Protein AF-A0A7S1DPB8-F1 (afdb_monomer_lite)

pLDDT: mean 80.51, std 20.93, range [33.44, 97.81]

Structure (mmCIF, N/CA/C/O backbone):
data_AF-A0A7S1DPB8-F1
#
_entry.id   AF-A0A7S1DPB8-F1
#
loop_
_atom_site.group_PDB
_atom_site.id
_atom_site.type_symbol
_atom_site.label_atom_id
_atom_site.label_alt_id
_atom_site.label_comp_id
_atom_site.label_asym_id
_atom_site.label_entity_id
_atom_site.label_seq_id
_atom_site.pdbx_PDB_ins_code
_atom_site.Cartn_x
_atom_site.Cartn_y
_atom_site.Cartn_z
_atom_site.occupancy
_atom_site.B_iso_or_equiv
_atom_site.auth_seq_id
_atom_site.auth_comp_id
_atom_site.auth_asym_id
_atom_site.auth_atom_id
_atom_site.pdbx_PDB_model_num
ATOM 1 N N . ARG A 1 1 ? -0.554 49.947 72.410 1.00 42.22 1 ARG A N 1
ATOM 2 C CA . ARG A 1 1 ? -0.261 49.827 70.958 1.00 42.22 1 ARG A CA 1
ATOM 3 C C . ARG A 1 1 ? 1.001 48.987 70.799 1.00 42.22 1 ARG A C 1
ATOM 5 O O . ARG A 1 1 ? 2.084 49.505 71.005 1.00 42.22 1 ARG A O 1
ATOM 12 N N . GLY A 1 2 ? 0.870 47.696 70.506 1.00 42.41 2 GLY A N 1
ATOM 13 C CA . GLY A 1 2 ? 2.012 46.811 70.285 1.00 42.41 2 GLY A CA 1
ATOM 14 C C . GLY A 1 2 ? 1.571 45.642 69.418 1.00 42.41 2 GLY A C 1
ATOM 15 O O . GLY A 1 2 ? 0.748 44.844 69.849 1.00 42.41 2 GLY A O 1
ATOM 16 N N . ARG A 1 3 ? 2.058 45.583 68.178 1.00 41.25 3 ARG A N 1
ATOM 17 C CA . ARG A 1 3 ? 1.826 44.462 67.261 1.00 41.25 3 ARG A CA 1
ATOM 18 C C . ARG A 1 3 ? 3.173 44.067 66.667 1.00 41.25 3 ARG A C 1
ATOM 20 O O . ARG A 1 3 ? 3.676 44.723 65.761 1.00 41.25 3 ARG A O 1
ATOM 27 N N . GLN A 1 4 ? 3.762 43.023 67.241 1.00 40.09 4 GLN A N 1
ATOM 28 C CA . GLN A 1 4 ? 4.945 42.339 66.725 1.00 40.09 4 GLN A CA 1
ATOM 29 C C . GLN A 1 4 ? 4.578 41.613 65.420 1.00 40.09 4 GLN A C 1
ATOM 31 O O . GLN A 1 4 ? 3.560 40.921 65.357 1.00 40.09 4 GLN A O 1
ATOM 36 N N . 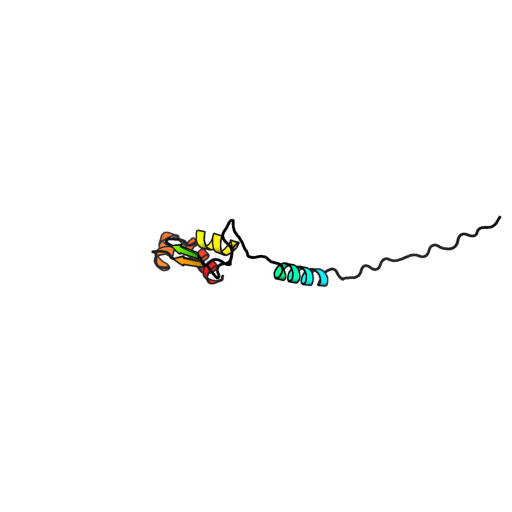LYS A 1 5 ? 5.397 41.773 64.374 1.00 40.88 5 LYS A N 1
ATOM 37 C CA . LYS A 1 5 ? 5.352 40.952 63.155 1.00 40.88 5 LYS A CA 1
ATOM 38 C C . LYS A 1 5 ? 6.269 39.740 63.350 1.00 40.88 5 LYS A C 1
ATOM 40 O O . LYS A 1 5 ? 7.443 39.918 63.655 1.00 40.88 5 LYS A O 1
ATOM 45 N N . LYS A 1 6 ? 5.741 38.524 63.169 1.00 41.69 6 LYS A N 1
ATOM 46 C CA . LYS A 1 6 ? 6.520 37.277 63.135 1.00 41.69 6 LYS A CA 1
ATOM 47 C C . LYS A 1 6 ? 6.816 36.864 61.689 1.00 41.69 6 LYS A C 1
ATOM 49 O O . LYS A 1 6 ? 5.895 36.756 60.890 1.00 41.69 6 LYS A O 1
ATOM 54 N N . GLY A 1 7 ? 8.111 36.663 61.430 1.00 35.28 7 GLY A N 1
ATOM 55 C CA . GLY A 1 7 ? 8.740 35.567 60.678 1.00 35.28 7 GLY A CA 1
ATOM 56 C C . GLY A 1 7 ? 8.155 35.130 59.336 1.00 35.28 7 GLY A C 1
ATOM 57 O O . GLY A 1 7 ? 7.147 34.434 59.296 1.00 35.28 7 GLY A O 1
ATOM 58 N N . GLY A 1 8 ? 8.883 35.428 58.256 1.00 33.44 8 GLY A N 1
ATOM 59 C CA . GLY A 1 8 ? 8.762 34.729 56.978 1.00 33.44 8 GLY A CA 1
ATOM 60 C C . GLY A 1 8 ? 9.439 33.357 57.043 1.00 33.44 8 GLY A C 1
ATOM 61 O O . GLY A 1 8 ? 10.634 33.267 57.316 1.00 33.44 8 GLY A O 1
ATOM 62 N N . GLY A 1 9 ? 8.661 32.304 56.800 1.00 33.97 9 GLY A N 1
ATOM 63 C CA . GLY A 1 9 ? 9.145 30.955 56.524 1.00 33.97 9 GLY A CA 1
ATOM 64 C C . GLY A 1 9 ? 9.167 30.718 55.016 1.00 33.97 9 GLY A C 1
ATOM 65 O O . GLY A 1 9 ? 8.173 30.955 54.334 1.00 33.97 9 GLY A O 1
ATOM 66 N N . GLN A 1 10 ? 10.319 30.288 54.513 1.00 41.22 10 GLN A N 1
ATOM 67 C CA . GLN A 1 10 ? 10.542 29.870 53.133 1.00 41.22 10 GLN A CA 1
ATOM 68 C C . GLN A 1 10 ? 9.724 28.600 52.847 1.00 41.22 10 GLN A C 1
ATOM 70 O O . GLN A 1 10 ? 9.795 27.644 53.615 1.00 41.22 10 GLN A O 1
ATOM 75 N N . GLN A 1 11 ? 8.980 28.571 51.741 1.00 36.66 11 GLN A N 1
ATOM 76 C CA . GLN A 1 11 ? 8.506 27.322 51.143 1.00 36.66 11 GLN A CA 1
ATOM 77 C C . GLN A 1 11 ? 9.267 27.111 49.837 1.00 36.66 11 GLN A C 1
ATOM 79 O O . GLN A 1 11 ? 8.985 27.734 48.815 1.00 36.66 11 GLN A O 1
ATOM 84 N N . THR A 1 12 ? 10.277 26.251 49.905 1.00 38.84 12 THR A N 1
ATOM 85 C CA . THR A 1 12 ? 10.930 25.632 48.758 1.00 38.84 12 THR A CA 1
ATOM 86 C C . THR A 1 12 ? 9.918 24.728 48.057 1.00 38.84 12 THR A C 1
ATOM 88 O O . THR A 1 12 ? 9.482 23.718 48.604 1.00 38.84 12 THR A O 1
ATOM 91 N N . GLN A 1 13 ? 9.509 25.104 46.844 1.00 38.22 13 GLN A N 1
ATOM 92 C CA . GLN A 1 13 ? 8.684 24.249 45.996 1.00 38.22 13 GLN A CA 1
ATOM 93 C C . GLN A 1 13 ? 9.565 23.140 45.417 1.00 38.22 13 GLN A C 1
ATOM 95 O O . GLN A 1 13 ? 10.397 23.375 44.543 1.00 38.22 13 GLN A O 1
ATOM 100 N N . HIS A 1 14 ? 9.395 21.929 45.939 1.00 40.50 14 HIS A N 1
ATOM 101 C CA . HIS A 1 14 ? 9.948 20.713 45.362 1.00 40.50 14 HIS A CA 1
ATOM 102 C C . HIS A 1 14 ? 9.003 20.261 44.237 1.00 40.50 14 HIS A C 1
ATOM 104 O O . HIS A 1 14 ? 7.880 19.839 44.501 1.00 40.50 14 HIS A O 1
ATOM 110 N N . LEU A 1 15 ? 9.427 20.392 42.979 1.00 44.22 15 LEU A N 1
ATOM 111 C CA . LEU A 1 15 ? 8.694 19.879 41.815 1.00 44.22 15 LEU A CA 1
ATOM 112 C C . LEU A 1 15 ? 8.928 18.358 41.717 1.00 44.22 15 LEU A C 1
ATOM 114 O O . LEU A 1 15 ? 10.094 17.949 41.733 1.00 44.22 15 LEU A O 1
ATOM 118 N N . PRO A 1 16 ? 7.891 17.502 41.639 1.00 46.50 16 PRO A N 1
ATOM 119 C CA . PRO A 1 16 ? 8.092 16.068 41.496 1.00 46.50 16 PRO A CA 1
ATOM 120 C C . PRO A 1 16 ? 8.216 15.670 40.016 1.00 46.50 16 PRO A C 1
ATOM 122 O O . PRO A 1 16 ? 7.624 16.270 39.118 1.00 46.50 16 PRO A O 1
ATOM 125 N N . ALA A 1 17 ? 9.003 14.625 39.767 1.00 53.00 17 ALA A N 1
ATOM 126 C CA . ALA A 1 17 ? 9.307 14.053 38.458 1.00 53.00 17 ALA A CA 1
ATOM 127 C C . ALA A 1 17 ? 8.158 13.173 37.900 1.00 53.00 17 ALA A C 1
ATOM 129 O O . ALA A 1 17 ? 8.381 12.041 37.483 1.00 53.00 17 ALA A O 1
ATOM 130 N N . GLU A 1 18 ? 6.919 13.679 37.887 1.00 54.59 18 GLU A N 1
ATOM 131 C CA . GLU A 1 18 ? 5.708 12.940 37.457 1.00 54.59 18 GLU A CA 1
ATOM 132 C C . GLU A 1 18 ? 5.334 13.138 35.975 1.00 54.59 18 GLU A C 1
ATOM 134 O O . GLU A 1 18 ? 4.276 12.715 35.511 1.00 54.59 18 GLU A O 1
ATOM 139 N N . GLY A 1 19 ? 6.193 13.793 35.191 1.00 54.50 19 GLY A N 1
ATOM 140 C CA . GLY A 1 19 ? 5.878 14.151 33.803 1.00 54.50 19 GLY A CA 1
ATOM 141 C C . GLY A 1 19 ? 5.835 12.974 32.819 1.00 54.50 19 GLY A C 1
ATOM 142 O O . GLY A 1 19 ? 5.244 13.100 31.751 1.00 54.50 19 GLY A O 1
ATOM 143 N N . GLN A 1 20 ? 6.449 11.830 33.145 1.00 57.81 20 GLN A N 1
ATOM 144 C CA . GLN A 1 20 ? 6.619 10.718 32.195 1.00 57.81 20 GLN A CA 1
ATOM 145 C C . GLN A 1 20 ? 5.521 9.647 32.295 1.00 57.81 20 GLN A C 1
ATOM 147 O O . GLN A 1 20 ? 5.049 9.155 31.269 1.00 57.81 20 GLN A O 1
ATOM 152 N N . SER A 1 21 ? 5.070 9.304 33.505 1.00 60.38 21 SER A N 1
ATOM 153 C CA . SER A 1 21 ? 4.030 8.286 33.735 1.00 60.38 21 SER A CA 1
ATOM 154 C C . SER A 1 21 ? 2.667 8.717 33.186 1.00 60.38 21 SER A C 1
ATOM 156 O O . SER A 1 21 ? 1.964 7.923 32.557 1.00 60.38 21 SER A O 1
ATOM 158 N N . ASN A 1 22 ? 2.332 9.999 33.339 1.00 70.81 22 ASN A N 1
ATOM 159 C CA . ASN A 1 22 ? 1.069 10.560 32.864 1.00 70.81 22 ASN A CA 1
ATOM 160 C C . ASN A 1 22 ? 0.979 10.577 31.330 1.00 70.81 22 ASN A C 1
ATOM 162 O O . ASN A 1 22 ? -0.101 10.375 30.781 1.00 70.81 22 ASN A O 1
ATOM 166 N N . MET A 1 23 ? 2.107 10.734 30.628 1.00 74.56 23 MET A N 1
ATOM 167 C CA . MET A 1 23 ? 2.150 10.705 29.161 1.00 74.56 23 MET A CA 1
ATOM 168 C C . MET A 1 23 ? 1.868 9.313 28.592 1.00 74.56 23 MET A C 1
ATOM 170 O O . MET A 1 23 ? 1.163 9.198 27.590 1.00 74.56 23 MET A O 1
ATOM 174 N N . HIS A 1 24 ? 2.381 8.253 29.224 1.00 72.81 24 HIS A N 1
ATOM 175 C CA . HIS A 1 24 ? 2.137 6.885 28.760 1.00 72.81 24 HIS A CA 1
ATOM 176 C C . HIS A 1 24 ? 0.669 6.489 28.955 1.00 72.81 24 HIS A C 1
ATOM 178 O O . HIS A 1 24 ? 0.036 5.982 28.031 1.00 72.81 24 HIS A O 1
ATOM 184 N N . LEU A 1 25 ? 0.097 6.800 30.123 1.00 77.19 25 LEU A N 1
ATOM 185 C CA . LEU A 1 25 ? -1.319 6.558 30.401 1.00 77.19 25 LEU A CA 1
ATOM 186 C C . LEU A 1 25 ? -2.233 7.379 29.478 1.00 77.19 25 LEU A C 1
ATOM 188 O O . LEU A 1 25 ? -3.207 6.844 28.950 1.00 77.19 25 LEU A O 1
ATOM 192 N N . ALA A 1 26 ? -1.894 8.647 29.223 1.00 79.31 26 ALA A N 1
ATOM 193 C CA . ALA A 1 26 ? -2.615 9.485 28.268 1.00 79.31 26 ALA A CA 1
ATOM 194 C C . ALA A 1 26 ? -2.552 8.913 26.842 1.00 79.31 26 ALA A C 1
ATOM 196 O O . ALA A 1 26 ? -3.583 8.825 26.181 1.00 79.31 26 ALA A O 1
ATOM 197 N N . ALA A 1 27 ? -1.385 8.447 26.383 1.00 79.62 27 ALA A N 1
ATOM 198 C CA . ALA A 1 27 ? -1.245 7.808 25.074 1.00 79.62 27 ALA A CA 1
ATOM 199 C C . ALA A 1 27 ? -2.070 6.513 24.969 1.00 79.62 27 ALA A C 1
ATOM 201 O O . ALA A 1 27 ? -2.742 6.295 23.961 1.00 79.62 27 ALA A O 1
ATOM 202 N N . MET A 1 28 ? -2.081 5.680 26.016 1.00 78.81 28 MET A N 1
ATOM 203 C CA . MET A 1 28 ? -2.907 4.469 26.054 1.00 78.81 28 MET A CA 1
ATOM 204 C C . MET A 1 28 ? -4.408 4.787 26.026 1.00 78.81 28 MET A C 1
ATOM 206 O O . MET A 1 28 ? -5.149 4.127 25.301 1.00 78.81 28 MET A O 1
ATOM 210 N N . LEU A 1 29 ? -4.860 5.815 26.753 1.00 78.06 29 LEU A N 1
ATOM 211 C CA . LEU A 1 29 ? -6.252 6.280 26.708 1.00 78.06 29 LEU A CA 1
ATOM 212 C C . LEU A 1 29 ? -6.620 6.839 25.328 1.00 78.06 29 LEU A C 1
ATOM 214 O O . LEU A 1 29 ? -7.695 6.535 24.818 1.00 78.06 29 LEU A O 1
ATOM 218 N N . GLN A 1 30 ? -5.713 7.581 24.688 1.00 71.25 30 GLN A N 1
ATOM 219 C CA . GLN A 1 30 ? -5.915 8.111 23.339 1.00 71.25 30 GLN A CA 1
ATOM 220 C C . GLN A 1 30 ? -6.056 6.987 22.300 1.00 71.25 30 GLN A C 1
ATOM 222 O O . GLN A 1 30 ? -6.905 7.067 21.414 1.00 71.25 30 GLN A O 1
ATOM 227 N N . LEU A 1 31 ? -5.254 5.924 22.426 1.00 71.50 31 LEU A N 1
ATOM 228 C CA . LEU A 1 31 ? -5.348 4.729 21.583 1.00 71.50 31 LEU A CA 1
ATOM 229 C C . LEU A 1 31 ? -6.632 3.938 21.859 1.00 71.50 31 LEU A C 1
ATOM 231 O O . LEU A 1 31 ? -7.277 3.477 20.919 1.00 71.50 31 LEU A O 1
ATOM 235 N N . ALA A 1 32 ? -7.034 3.817 23.127 1.00 70.50 32 ALA A N 1
ATOM 236 C CA . ALA A 1 32 ? -8.272 3.147 23.521 1.00 70.50 32 ALA A CA 1
ATOM 237 C C . ALA A 1 32 ? -9.535 3.907 23.070 1.00 70.50 32 ALA A C 1
ATOM 239 O O . ALA A 1 32 ? -10.579 3.294 22.855 1.00 70.50 32 ALA A O 1
ATOM 240 N N . GLN A 1 33 ? -9.441 5.230 22.904 1.00 61.94 33 GLN A N 1
ATOM 241 C CA . GLN A 1 33 ? -10.524 6.103 22.441 1.00 61.94 33 GLN A CA 1
ATOM 242 C C . GLN A 1 33 ? -10.465 6.420 20.940 1.00 61.94 33 GLN A C 1
ATOM 244 O O . GLN A 1 33 ? -11.280 7.206 20.450 1.00 61.94 33 GLN A O 1
ATOM 249 N N . ALA A 1 34 ? -9.530 5.832 20.190 1.00 65.31 34 ALA A N 1
ATOM 250 C CA . ALA A 1 34 ? -9.439 6.067 18.758 1.00 65.31 34 ALA A CA 1
ATOM 251 C C . ALA A 1 34 ? -10.686 5.497 18.058 1.00 65.31 34 ALA A C 1
ATOM 253 O O . ALA A 1 34 ? -10.844 4.286 17.897 1.00 65.31 34 ALA A O 1
ATOM 254 N N . GLY A 1 35 ? -11.590 6.390 17.642 1.00 69.44 35 GLY A N 1
ATOM 255 C CA . GLY A 1 35 ? -12.697 6.052 16.752 1.00 69.44 35 GLY A CA 1
ATOM 256 C C . GLY A 1 35 ? -12.200 5.412 15.444 1.00 69.44 35 GLY A C 1
ATOM 257 O O . GLY A 1 35 ? -11.002 5.438 15.147 1.00 69.44 35 GLY A O 1
ATOM 258 N N . PRO A 1 36 ? -13.095 4.818 14.636 1.00 75.62 36 PRO A N 1
ATOM 259 C CA . PRO A 1 36 ? -12.700 4.167 13.391 1.00 75.62 36 PRO A CA 1
ATOM 260 C C . PRO A 1 36 ? -11.915 5.133 12.497 1.00 75.62 36 PRO A C 1
ATOM 262 O O . PRO A 1 36 ? -12.363 6.253 12.247 1.00 75.62 36 PRO A O 1
ATOM 265 N N . ARG A 1 37 ? -10.751 4.694 11.999 1.00 84.25 37 ARG A N 1
ATOM 266 C CA . ARG A 1 37 ? -9.981 5.472 11.019 1.00 84.25 37 ARG A CA 1
ATOM 267 C C . ARG A 1 37 ? -10.859 5.694 9.796 1.00 84.25 37 ARG A C 1
ATOM 269 O O . ARG A 1 37 ? -11.365 4.716 9.244 1.00 84.25 37 ARG A O 1
ATOM 276 N N . GLN A 1 38 ? -11.052 6.949 9.395 1.00 87.19 38 GLN A N 1
ATOM 277 C CA . GLN A 1 38 ? -11.952 7.306 8.303 1.00 87.19 38 GLN A CA 1
ATOM 278 C C . GLN A 1 38 ? -11.358 8.357 7.365 1.00 87.19 38 GLN A C 1
ATOM 280 O O . GLN A 1 38 ? -10.707 9.304 7.799 1.00 87.19 38 GLN A O 1
ATOM 285 N N . VAL A 1 39 ? -11.662 8.213 6.079 1.00 87.19 39 VAL A N 1
ATOM 286 C CA . VAL A 1 39 ? -11.469 9.219 5.036 1.00 87.19 39 VAL A CA 1
ATOM 287 C C . VAL A 1 39 ? -12.813 9.447 4.366 1.00 87.19 39 VAL A C 1
ATOM 289 O O . VAL A 1 39 ? -13.358 8.555 3.713 1.00 87.19 39 VAL A O 1
ATOM 292 N N . SER A 1 40 ? -13.351 10.659 4.511 1.00 87.50 40 SER A N 1
ATOM 293 C CA . SER A 1 40 ? -14.684 11.012 4.015 1.00 87.50 40 SER A CA 1
ATOM 294 C C . SER A 1 40 ? -15.752 10.020 4.515 1.00 87.50 40 SER A C 1
ATOM 296 O O . SER A 1 40 ? -16.083 10.027 5.698 1.00 87.50 40 SER A O 1
ATOM 298 N N . ARG A 1 41 ? -16.291 9.158 3.644 1.00 87.88 41 ARG A N 1
ATOM 299 C CA . ARG A 1 41 ? -17.302 8.136 3.976 1.00 87.88 41 ARG A CA 1
ATOM 300 C C . ARG A 1 41 ? -16.728 6.733 4.188 1.00 87.88 41 ARG A C 1
ATOM 302 O O . ARG A 1 41 ? -17.457 5.840 4.623 1.00 87.8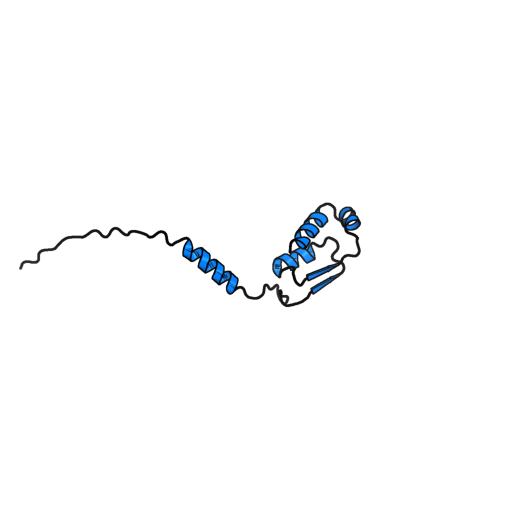8 41 ARG A O 1
ATOM 309 N N . TYR A 1 42 ? -15.452 6.525 3.880 1.00 85.69 42 TYR A N 1
ATOM 310 C CA . TYR A 1 42 ? -14.790 5.235 4.023 1.00 85.69 42 TYR A CA 1
ATOM 311 C C . TYR A 1 42 ? -14.126 5.156 5.384 1.00 85.69 42 TYR A C 1
ATOM 313 O O . TYR A 1 42 ? -13.451 6.088 5.805 1.00 85.69 42 TYR A O 1
ATOM 321 N N . SER A 1 43 ? -14.312 4.042 6.071 1.00 89.56 43 SER A N 1
ATOM 322 C CA . SER A 1 43 ? -13.657 3.753 7.335 1.00 89.56 43 SER A CA 1
ATOM 323 C C . SER A 1 43 ? -13.032 2.370 7.297 1.00 89.56 43 SER A C 1
ATOM 325 O O . SER A 1 43 ? -13.316 1.560 6.414 1.00 89.56 43 SER A O 1
ATOM 327 N N . ASN A 1 44 ? -12.242 2.055 8.313 1.00 89.50 44 ASN A N 1
ATOM 328 C CA . ASN A 1 44 ? -11.694 0.717 8.497 1.00 89.50 44 ASN A CA 1
ATOM 329 C C . ASN A 1 44 ? -12.752 -0.372 8.769 1.00 89.50 44 ASN A C 1
ATOM 331 O O . ASN A 1 44 ? -12.380 -1.525 8.965 1.00 89.50 44 ASN A O 1
ATOM 335 N N . LYS A 1 45 ? -14.050 -0.041 8.801 1.00 91.88 45 LYS A N 1
ATOM 336 C CA . LYS A 1 45 ? -15.153 -1.004 8.952 1.00 91.88 45 LYS A CA 1
ATOM 337 C C . LYS A 1 45 ? -15.623 -1.604 7.624 1.00 91.88 45 LYS A C 1
ATOM 339 O O . LYS A 1 45 ? -16.236 -2.668 7.634 1.00 91.88 45 LYS A O 1
ATOM 344 N N . GLN A 1 46 ? -15.383 -0.933 6.497 1.00 92.62 46 GLN A N 1
ATOM 345 C CA . GLN A 1 46 ? -15.767 -1.437 5.179 1.00 92.62 46 GLN A CA 1
ATOM 346 C C . GLN A 1 46 ? -14.688 -2.360 4.604 1.00 92.62 46 GLN A C 1
ATOM 348 O O . GLN A 1 46 ? -13.500 -2.132 4.816 1.00 92.62 46 GLN A O 1
ATOM 353 N N . ARG A 1 47 ? -15.108 -3.371 3.833 1.00 95.06 47 ARG A N 1
ATOM 354 C CA . ARG A 1 47 ? -14.217 -4.170 2.980 1.00 95.06 47 ARG A CA 1
ATOM 355 C C . ARG A 1 47 ? -14.172 -3.552 1.590 1.00 95.06 47 ARG A C 1
ATOM 357 O O . ARG A 1 47 ? -15.224 -3.334 0.993 1.00 95.06 47 ARG A O 1
ATOM 364 N N . VAL A 1 48 ? -12.973 -3.267 1.097 1.00 93.69 48 VAL A N 1
ATOM 365 C CA . VAL A 1 48 ? -12.755 -2.546 -0.162 1.00 93.69 48 VAL A CA 1
ATOM 366 C C . VAL A 1 48 ? -11.934 -3.415 -1.108 1.00 93.69 48 VAL A C 1
ATOM 368 O O . VAL A 1 48 ? -10.897 -3.943 -0.717 1.00 93.69 48 VAL A O 1
ATOM 371 N N . LEU A 1 49 ? -12.395 -3.547 -2.353 1.00 96.31 49 LEU A N 1
ATOM 372 C CA . LEU A 1 49 ? -11.637 -4.144 -3.450 1.00 96.31 49 LEU A CA 1
ATOM 373 C C . LEU A 1 49 ? -11.266 -3.047 -4.450 1.00 96.31 49 LEU A C 1
ATOM 375 O O . LEU A 1 49 ? -12.146 -2.441 -5.057 1.00 96.31 49 LEU A O 1
ATOM 379 N N . MET A 1 50 ? -9.972 -2.823 -4.642 1.00 95.56 50 MET A N 1
ATOM 380 C CA . MET A 1 50 ? -9.437 -1.999 -5.717 1.00 95.56 50 MET A CA 1
ATOM 381 C C . MET A 1 50 ? -9.017 -2.866 -6.902 1.00 95.56 50 MET A C 1
ATOM 383 O O . MET A 1 50 ? -8.305 -3.863 -6.753 1.00 95.56 50 MET A O 1
ATOM 387 N N . VAL A 1 51 ? -9.455 -2.470 -8.095 1.00 97.56 51 VAL A N 1
ATOM 388 C CA . VAL A 1 51 ? -9.191 -3.176 -9.352 1.00 97.56 51 VAL A CA 1
ATOM 389 C C . VAL A 1 51 ? -8.475 -2.243 -10.314 1.00 97.56 51 VAL A C 1
ATOM 391 O O . VAL A 1 51 ? -8.928 -1.124 -10.536 1.00 97.56 51 VAL A O 1
ATOM 394 N N . GLY A 1 52 ? -7.378 -2.718 -10.903 1.00 96.25 52 GLY A N 1
ATOM 395 C CA . GLY A 1 52 ? -6.616 -1.967 -11.901 1.00 96.25 52 GLY A CA 1
ATOM 396 C C . GLY A 1 52 ? -5.677 -0.918 -11.306 1.00 96.25 52 GLY A C 1
ATOM 397 O O . GLY A 1 52 ? -5.444 0.107 -11.935 1.00 96.25 52 GLY A O 1
ATOM 398 N N . ASP A 1 53 ? -5.128 -1.168 -10.117 1.00 95.31 53 ASP A N 1
ATOM 399 C CA . ASP A 1 53 ? -4.344 -0.181 -9.357 1.00 95.31 53 ASP A CA 1
ATOM 400 C C . ASP A 1 53 ? -2.932 0.096 -9.919 1.00 95.31 53 ASP A C 1
ATOM 402 O O . ASP A 1 53 ? -2.220 0.977 -9.450 1.00 95.31 53 ASP A O 1
ATOM 406 N N . GLY A 1 54 ? -2.494 -0.645 -10.940 1.00 96.44 54 GLY A N 1
ATOM 407 C CA . GLY A 1 54 ? -1.226 -0.378 -11.623 1.00 96.44 54 GLY A CA 1
ATOM 408 C C . GLY A 1 54 ? -0.010 -0.552 -10.707 1.00 96.44 54 GLY A C 1
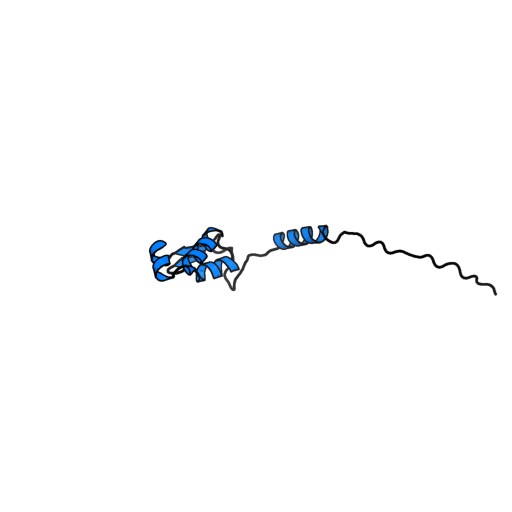ATOM 409 O O . GLY A 1 54 ? 0.429 -1.684 -10.495 1.00 96.44 54 GLY A O 1
ATOM 410 N N . ASP A 1 55 ? 0.525 0.566 -10.204 1.00 96.88 55 ASP A N 1
ATOM 411 C CA . ASP A 1 55 ? 1.705 0.654 -9.330 1.00 96.88 55 ASP A CA 1
ATOM 412 C C . ASP A 1 55 ? 1.385 0.624 -7.823 1.00 96.88 55 ASP A C 1
ATOM 414 O O . ASP A 1 55 ? 2.295 0.709 -6.994 1.00 96.88 55 ASP A O 1
ATOM 418 N N . PHE A 1 56 ? 0.105 0.471 -7.481 1.00 97.81 56 PHE A N 1
ATOM 419 C CA . PHE A 1 56 ? -0.422 0.364 -6.122 1.00 97.81 56 PHE A CA 1
ATOM 420 C C . PHE A 1 56 ? -0.346 1.637 -5.264 1.00 97.81 56 PHE A C 1
ATOM 422 O O . PHE A 1 56 ? -0.626 1.601 -4.060 1.00 97.81 56 PHE A O 1
ATOM 429 N N . SER A 1 57 ? 0.041 2.777 -5.846 1.00 96.94 57 SER A N 1
ATOM 430 C CA . SER A 1 57 ? 0.226 4.029 -5.098 1.00 96.94 57 SER A CA 1
ATOM 431 C C . SER A 1 57 ? -1.085 4.550 -4.502 1.00 96.94 57 SER A C 1
ATOM 433 O O . SER A 1 57 ? -1.109 5.033 -3.364 1.00 96.94 57 SER A O 1
ATOM 435 N N . PHE A 1 58 ? -2.196 4.386 -5.225 1.00 95.62 58 PHE A N 1
ATOM 436 C CA . PHE A 1 58 ? -3.514 4.770 -4.737 1.00 95.62 58 PHE A CA 1
ATOM 437 C C . PHE A 1 58 ? -3.971 3.857 -3.588 1.00 95.62 58 PHE A C 1
ATOM 439 O O . PHE A 1 58 ? -4.414 4.377 -2.560 1.00 95.62 58 PHE A O 1
ATOM 446 N N . SER A 1 59 ? -3.760 2.534 -3.672 1.00 96.12 59 SER A N 1
ATOM 447 C CA . SER A 1 59 ? -4.036 1.643 -2.529 1.00 96.12 59 SER A CA 1
ATOM 448 C C . SER A 1 59 ? -3.220 2.009 -1.310 1.00 96.12 59 SER A C 1
ATOM 450 O O . SER A 1 59 ? -3.768 2.051 -0.212 1.00 96.12 59 SER A O 1
ATOM 452 N N . LEU A 1 60 ? -1.928 2.302 -1.479 1.00 96.81 60 LEU A N 1
ATOM 453 C CA . LEU A 1 60 ? -1.076 2.685 -0.357 1.00 96.81 60 LEU A CA 1
ATOM 454 C C . LEU A 1 60 ? -1.572 3.973 0.315 1.00 96.81 60 LEU A C 1
ATOM 456 O O . LEU A 1 60 ? -1.570 4.058 1.544 1.00 96.81 60 LEU A O 1
ATOM 460 N N . SER A 1 61 ? -2.054 4.950 -0.459 1.00 95.12 61 SER A N 1
ATOM 461 C CA . SER A 1 61 ? -2.657 6.177 0.079 1.00 95.12 61 SER A CA 1
ATOM 462 C C . SER A 1 61 ? -3.912 5.892 0.918 1.00 95.12 61 SER A C 1
ATOM 464 O O . SER A 1 61 ? -4.048 6.393 2.042 1.00 95.12 61 SER A O 1
ATOM 466 N N . VAL A 1 62 ? -4.802 5.029 0.418 1.00 93.44 62 VAL A N 1
ATOM 467 C CA . VAL A 1 62 ? -6.013 4.611 1.140 1.00 93.44 62 VAL A CA 1
ATOM 468 C C . VAL A 1 62 ? -5.644 3.827 2.401 1.00 93.44 62 VAL A C 1
ATOM 470 O O . VAL A 1 62 ? -6.098 4.171 3.495 1.00 93.44 62 VAL A O 1
ATOM 473 N N . ALA A 1 63 ? -4.772 2.827 2.277 1.00 94.56 63 ALA A N 1
ATOM 474 C CA . ALA A 1 63 ? -4.331 1.980 3.378 1.00 94.56 63 ALA A CA 1
ATOM 475 C C . ALA A 1 63 ? -3.601 2.774 4.472 1.00 94.56 63 ALA A C 1
ATOM 477 O O . ALA A 1 63 ? -3.803 2.510 5.654 1.00 94.56 63 ALA A O 1
ATOM 478 N N . SER A 1 64 ? -2.841 3.811 4.111 1.00 94.00 64 SER A N 1
ATOM 479 C CA . SER A 1 64 ? -2.200 4.710 5.084 1.00 94.00 64 SER A CA 1
ATOM 480 C C . SER A 1 64 ? -3.211 5.538 5.881 1.00 94.00 64 SER A C 1
ATOM 482 O O . SER A 1 64 ? -2.939 5.928 7.014 1.00 94.00 64 SER A O 1
ATOM 484 N N . SER A 1 65 ? -4.386 5.802 5.306 1.00 91.88 65 SER A N 1
ATOM 485 C CA . SER A 1 65 ? -5.380 6.692 5.904 1.00 91.88 65 SER A CA 1
ATOM 486 C C . SER A 1 65 ? -6.436 5.943 6.721 1.00 91.88 65 SER A C 1
ATOM 488 O O . SER A 1 65 ? -6.766 6.347 7.836 1.00 91.88 65 SER A O 1
ATOM 490 N N . VAL A 1 66 ? -6.969 4.836 6.191 1.00 90.81 66 VAL A N 1
ATOM 491 C CA . VAL A 1 66 ? -7.995 4.024 6.875 1.00 90.81 66 VAL A CA 1
ATOM 492 C C . VAL A 1 66 ? -7.445 2.709 7.441 1.00 90.81 66 VAL A C 1
ATOM 494 O O . VAL A 1 66 ? -8.043 2.119 8.336 1.00 90.81 66 VAL A O 1
ATOM 497 N N . GLY A 1 67 ? -6.247 2.283 7.049 1.00 91.06 67 GLY A N 1
ATOM 498 C CA . GLY A 1 67 ? -5.672 0.973 7.376 1.00 91.06 67 GLY A CA 1
ATOM 499 C C . GLY A 1 67 ? -5.819 -0.026 6.224 1.00 91.06 67 GLY A C 1
ATOM 500 O O . GLY A 1 67 ? -6.788 0.033 5.470 1.00 91.06 67 GLY A O 1
ATOM 501 N N . GLY A 1 68 ? -4.862 -0.952 6.104 1.00 91.75 68 GLY A N 1
ATOM 502 C CA . GLY A 1 68 ? -4.808 -1.943 5.019 1.00 91.75 68 GLY A CA 1
ATOM 503 C C . GLY A 1 68 ? -5.574 -3.246 5.271 1.00 91.75 68 GLY A C 1
ATOM 504 O O . GLY A 1 68 ? -5.899 -3.949 4.324 1.00 91.75 68 GLY A O 1
ATOM 505 N N . SER A 1 69 ? -5.942 -3.556 6.519 1.00 92.81 69 SER A N 1
ATOM 506 C CA . SER A 1 69 ? -6.463 -4.884 6.898 1.00 92.81 69 SER A CA 1
ATOM 507 C C . SER A 1 69 ? -7.765 -5.314 6.207 1.00 92.81 69 SER A C 1
ATOM 509 O O . SER A 1 69 ? -8.061 -6.503 6.143 1.00 92.81 69 SER A O 1
ATOM 511 N N . ASN A 1 70 ? -8.555 -4.361 5.705 1.00 93.50 70 ASN A N 1
ATOM 512 C CA . ASN A 1 70 ? -9.803 -4.613 4.977 1.00 93.50 70 ASN A CA 1
ATOM 513 C C . ASN A 1 70 ? -9.731 -4.180 3.498 1.00 93.50 70 ASN A C 1
ATOM 515 O O . ASN A 1 70 ? -10.772 -4.039 2.850 1.00 93.50 70 ASN A O 1
ATOM 519 N N . LEU A 1 71 ? -8.524 -3.959 2.970 1.00 95.31 71 LEU A N 1
ATOM 520 C CA . LEU A 1 71 ? -8.275 -3.565 1.587 1.00 95.31 71 LEU A CA 1
ATOM 521 C C . LEU A 1 71 ? -7.679 -4.741 0.806 1.00 95.31 71 LEU A C 1
ATOM 523 O O . LEU A 1 71 ? -6.664 -5.310 1.193 1.00 95.31 71 LEU A O 1
ATOM 527 N N . VAL A 1 72 ? -8.293 -5.079 -0.324 1.00 96.44 72 VAL A N 1
ATOM 528 C CA . VAL A 1 72 ? -7.714 -5.973 -1.331 1.00 96.44 72 VAL A CA 1
ATOM 529 C C . VAL A 1 72 ? -7.485 -5.155 -2.588 1.00 96.44 72 VAL A C 1
ATOM 531 O O . VAL A 1 72 ? -8.393 -4.480 -3.060 1.00 96.44 72 VAL A O 1
ATOM 534 N N . CYS A 1 73 ? -6.287 -5.216 -3.149 1.00 96.75 73 CYS A N 1
ATOM 535 C CA . CYS A 1 73 ? -5.918 -4.447 -4.328 1.00 96.75 73 CYS A CA 1
ATOM 536 C C . CYS A 1 73 ? -5.333 -5.358 -5.403 1.00 96.75 73 CYS A C 1
ATOM 538 O O . CYS A 1 73 ? -4.538 -6.253 -5.120 1.00 96.75 73 CYS A O 1
ATOM 540 N N . THR A 1 74 ? -5.767 -5.152 -6.644 1.00 97.31 74 THR A N 1
ATOM 541 C CA . THR A 1 74 ? -5.431 -6.011 -7.781 1.00 97.31 74 THR A CA 1
ATOM 542 C C . THR A 1 74 ? -4.986 -5.176 -8.975 1.00 97.31 74 THR A C 1
ATOM 544 O O . THR A 1 74 ? -5.486 -4.076 -9.219 1.00 97.31 74 THR A O 1
ATOM 547 N N . SER A 1 75 ? -4.044 -5.722 -9.738 1.00 96.88 75 SER A N 1
ATOM 548 C CA . SER A 1 75 ? -3.538 -5.149 -10.982 1.00 96.88 75 SER A CA 1
ATOM 549 C C . SER A 1 75 ? -3.429 -6.253 -12.032 1.00 96.88 75 SER A C 1
ATOM 551 O O . SER A 1 75 ? -3.329 -7.432 -11.689 1.00 96.88 75 SER A O 1
ATOM 553 N N . LEU A 1 76 ? -3.481 -5.872 -13.309 1.00 97.69 76 LEU A N 1
ATOM 554 C CA . LEU A 1 76 ? -3.328 -6.799 -14.434 1.00 97.69 76 LEU A CA 1
ATOM 555 C C . LEU A 1 76 ? -1.897 -7.348 -14.522 1.00 97.69 76 LEU A C 1
ATOM 557 O O . LEU A 1 76 ? -1.688 -8.506 -14.881 1.00 97.69 76 LEU A O 1
ATOM 561 N N . ASP A 1 77 ? -0.919 -6.497 -14.215 1.00 96.44 77 ASP A N 1
ATOM 562 C CA . ASP A 1 77 ? 0.497 -6.807 -14.348 1.00 96.44 77 ASP A CA 1
ATOM 563 C C . ASP A 1 77 ? 0.944 -7.778 -13.241 1.00 96.44 77 ASP A C 1
ATOM 565 O O . ASP A 1 77 ? 0.658 -7.586 -12.055 1.00 96.44 77 ASP A O 1
ATOM 569 N N . LYS A 1 78 ? 1.723 -8.807 -13.603 1.00 95.75 78 LYS A N 1
ATOM 570 C CA . LYS A 1 78 ? 2.483 -9.583 -12.608 1.00 95.75 78 LYS A CA 1
ATOM 571 C C . LYS A 1 78 ? 3.502 -8.669 -11.928 1.00 95.75 78 LYS A C 1
ATOM 573 O O . LYS A 1 78 ? 3.975 -7.710 -12.533 1.00 95.75 78 LYS A O 1
ATOM 578 N N . ARG A 1 79 ? 3.949 -9.023 -10.718 1.00 94.81 79 ARG A N 1
ATOM 579 C CA . ARG A 1 79 ? 4.934 -8.227 -9.958 1.00 94.81 79 ARG A CA 1
ATOM 580 C C . ARG A 1 79 ? 6.162 -7.825 -10.785 1.00 94.81 79 ARG A C 1
ATOM 582 O O . ARG A 1 79 ? 6.549 -6.664 -10.774 1.00 94.81 79 ARG A O 1
ATOM 589 N N . THR A 1 80 ? 6.746 -8.758 -11.535 1.00 95.81 80 THR A N 1
ATOM 590 C CA . THR A 1 80 ? 7.915 -8.484 -12.388 1.00 95.81 80 THR A CA 1
ATOM 591 C C . THR A 1 80 ? 7.591 -7.552 -13.557 1.00 95.81 80 THR A C 1
ATOM 593 O O . THR A 1 80 ? 8.389 -6.679 -13.880 1.00 95.81 80 THR A O 1
ATOM 596 N N . GLN A 1 81 ? 6.411 -7.684 -14.168 1.00 97.00 81 GLN A N 1
ATOM 597 C CA . GLN A 1 81 ? 5.956 -6.795 -15.245 1.00 97.00 81 GLN A CA 1
ATOM 598 C C . GLN A 1 81 ? 5.713 -5.379 -14.719 1.00 97.00 81 GLN A C 1
ATOM 600 O O . GLN A 1 81 ? 6.150 -4.410 -15.336 1.00 97.00 81 GLN A O 1
ATOM 605 N N . ALA A 1 82 ? 5.094 -5.266 -13.543 1.00 95.94 82 ALA A N 1
ATOM 606 C CA . ALA A 1 82 ? 4.888 -3.991 -12.876 1.00 95.94 82 ALA A CA 1
ATOM 607 C C . ALA A 1 82 ? 6.232 -3.303 -12.579 1.00 95.94 82 ALA A C 1
ATOM 609 O O . ALA A 1 82 ? 6.385 -2.121 -12.866 1.00 95.94 82 ALA A O 1
ATOM 610 N N . GLN A 1 83 ? 7.237 -4.036 -12.087 1.00 96.25 83 GLN A N 1
ATOM 611 C CA . GLN A 1 83 ? 8.581 -3.493 -11.840 1.00 96.25 83 GLN A CA 1
ATOM 612 C C . GLN A 1 83 ? 9.262 -2.964 -13.105 1.00 96.25 83 GLN A C 1
ATOM 614 O O . GLN A 1 83 ? 9.908 -1.921 -13.059 1.00 96.25 83 GLN A O 1
ATOM 619 N N . VAL A 1 84 ? 9.107 -3.647 -14.241 1.00 97.44 84 VAL A N 1
ATOM 620 C CA . VAL A 1 84 ? 9.637 -3.163 -15.526 1.00 97.44 84 VAL A CA 1
ATOM 621 C C . VAL A 1 84 ? 8.907 -1.894 -15.979 1.00 97.44 84 VAL A C 1
ATOM 623 O O . VAL A 1 84 ? 9.539 -0.965 -16.470 1.00 97.44 84 VAL A O 1
ATOM 626 N N . LYS A 1 85 ? 7.584 -1.837 -15.793 1.00 96.94 85 LYS A N 1
ATOM 627 C CA . LYS A 1 85 ? 6.726 -0.744 -16.272 1.00 96.94 85 LYS A CA 1
ATOM 628 C C . LYS A 1 85 ? 6.800 0.524 -15.417 1.00 96.94 85 LYS A C 1
ATOM 630 O O . LYS A 1 85 ? 6.773 1.622 -15.962 1.00 96.94 85 LYS A O 1
ATOM 635 N N . TYR A 1 86 ? 6.891 0.373 -14.097 1.00 96.31 86 TYR A N 1
ATOM 636 C CA . TYR A 1 86 ? 6.830 1.467 -13.119 1.00 96.31 86 TYR A CA 1
ATOM 637 C C . TYR A 1 86 ? 8.158 1.685 -12.365 1.00 96.31 86 TYR A C 1
ATOM 639 O O . TYR A 1 86 ? 8.269 2.585 -11.533 1.00 96.31 86 TYR A O 1
ATOM 647 N N . GLY A 1 87 ? 9.185 0.877 -12.640 1.00 95.50 87 GLY A N 1
ATOM 648 C CA . GLY A 1 87 ? 10.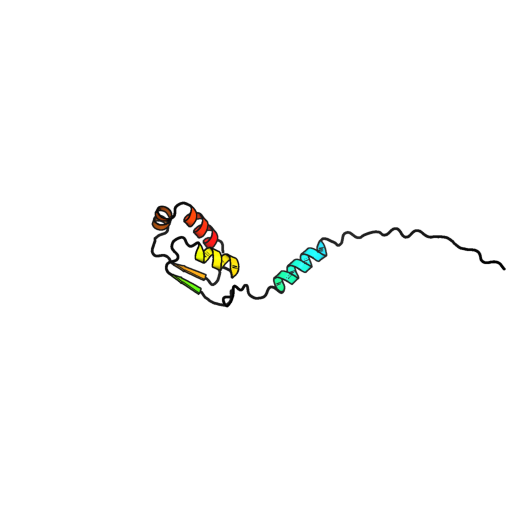511 1.002 -12.035 1.00 95.50 87 GLY A CA 1
ATOM 649 C C . GLY A 1 87 ? 10.550 0.628 -10.549 1.00 95.50 87 GLY A C 1
ATOM 650 O O . GLY A 1 87 ? 9.792 -0.208 -10.065 1.00 95.50 87 GLY A O 1
ATOM 651 N N . GLN A 1 88 ? 11.460 1.251 -9.794 1.00 92.62 88 GLN A N 1
ATOM 652 C CA . GLN A 1 88 ? 11.639 0.945 -8.366 1.00 92.62 88 GLN A CA 1
ATOM 653 C C . GLN A 1 88 ? 10.489 1.443 -7.477 1.00 92.62 88 GLN A C 1
ATOM 655 O O . GLN A 1 88 ? 10.313 0.925 -6.375 1.00 92.62 88 GLN A O 1
ATOM 660 N N . GLY A 1 89 ? 9.684 2.400 -7.957 1.00 94.50 89 GLY A N 1
ATOM 661 C CA . GLY A 1 89 ? 8.558 2.959 -7.205 1.00 94.50 89 GLY A CA 1
ATOM 662 C C . GLY A 1 89 ? 7.551 1.887 -6.789 1.00 94.50 89 GLY A C 1
ATOM 663 O O . GLY A 1 89 ? 7.256 1.749 -5.605 1.00 94.50 89 GLY A O 1
ATOM 664 N N . VAL A 1 90 ? 7.115 1.044 -7.731 1.00 97.50 90 VAL A N 1
ATOM 665 C CA . VAL A 1 90 ? 6.159 -0.035 -7.431 1.00 97.50 90 VAL A CA 1
ATOM 666 C C . VAL A 1 90 ? 6.724 -1.074 -6.460 1.00 97.50 90 VAL A C 1
ATOM 668 O O . VAL A 1 90 ? 5.982 -1.616 -5.648 1.00 97.50 90 VAL A O 1
ATOM 671 N N . THR A 1 91 ? 8.036 -1.336 -6.475 1.00 96.69 91 THR A N 1
ATOM 672 C CA . THR A 1 91 ? 8.655 -2.247 -5.499 1.00 96.69 91 THR A CA 1
ATOM 673 C C . THR A 1 91 ? 8.504 -1.706 -4.082 1.00 96.69 91 THR A C 1
ATOM 675 O O . THR A 1 91 ? 8.122 -2.460 -3.188 1.00 96.69 91 THR A O 1
ATOM 678 N N . ALA A 1 92 ? 8.768 -0.413 -3.881 1.00 96.88 92 ALA A N 1
ATOM 679 C CA . ALA A 1 92 ? 8.616 0.229 -2.579 1.00 96.88 92 ALA A CA 1
ATOM 680 C C . ALA A 1 92 ? 7.150 0.2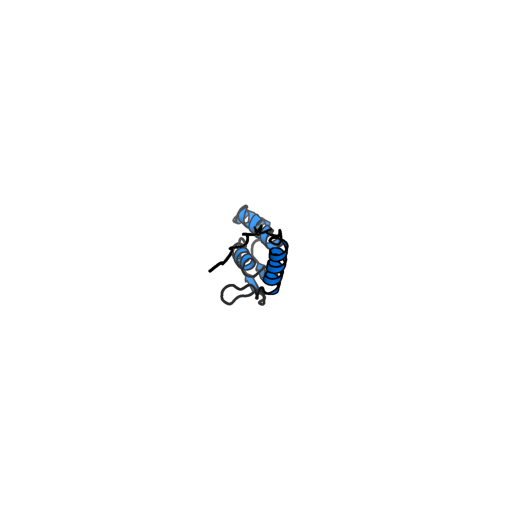35 -2.123 1.00 96.88 92 ALA A C 1
ATOM 682 O O . ALA A 1 92 ? 6.861 -0.110 -0.977 1.00 96.88 92 ALA A O 1
ATOM 683 N N . THR A 1 93 ? 6.222 0.551 -3.030 1.00 97.75 93 THR A N 1
ATOM 684 C CA . THR A 1 93 ? 4.786 0.560 -2.735 1.00 97.75 93 THR A CA 1
ATOM 685 C C . THR A 1 93 ? 4.274 -0.822 -2.330 1.00 97.75 93 THR A C 1
ATOM 687 O O . THR A 1 93 ? 3.596 -0.957 -1.312 1.00 97.75 93 THR A O 1
ATOM 690 N N . LEU A 1 94 ? 4.651 -1.866 -3.075 1.00 96.81 94 LEU A N 1
ATOM 691 C CA . LEU A 1 94 ? 4.275 -3.245 -2.765 1.00 96.81 94 LEU A CA 1
ATOM 692 C C . LEU A 1 94 ? 4.846 -3.704 -1.420 1.00 96.81 94 LEU A C 1
ATOM 694 O O . LEU A 1 94 ? 4.120 -4.290 -0.625 1.00 96.81 94 LEU A O 1
ATOM 698 N N . GLN A 1 95 ? 6.114 -3.394 -1.130 1.00 96.94 95 GLN A N 1
ATOM 699 C CA . GLN A 1 95 ? 6.722 -3.715 0.166 1.00 96.94 95 GLN A CA 1
ATOM 700 C C . GLN A 1 95 ? 6.040 -2.994 1.334 1.00 96.94 95 GLN A C 1
ATOM 702 O O . GLN A 1 95 ? 5.964 -3.549 2.427 1.00 96.94 95 GLN A O 1
ATOM 707 N N . ALA A 1 96 ? 5.581 -1.757 1.133 1.00 96.88 96 ALA A N 1
ATOM 708 C CA . ALA A 1 96 ? 4.852 -1.020 2.157 1.00 96.88 96 ALA A CA 1
ATOM 709 C C . ALA A 1 96 ? 3.481 -1.656 2.427 1.00 96.88 96 ALA A C 1
ATOM 711 O O . ALA A 1 96 ? 3.137 -1.865 3.586 1.00 96.88 96 ALA A O 1
ATOM 712 N N . LEU A 1 97 ? 2.744 -2.019 1.374 1.00 95.75 97 LEU A N 1
ATOM 713 C CA . LEU A 1 97 ? 1.443 -2.685 1.488 1.00 95.75 97 LEU A CA 1
ATOM 714 C C . LEU A 1 97 ? 1.539 -4.082 2.116 1.00 95.75 97 LEU A C 1
ATOM 716 O O . LEU A 1 97 ? 0.686 -4.441 2.914 1.00 95.75 97 LEU A O 1
ATOM 720 N N . GLU A 1 98 ? 2.594 -4.846 1.823 1.00 94.62 98 GLU A N 1
ATOM 721 C CA . GLU A 1 98 ? 2.840 -6.172 2.421 1.00 94.62 98 GLU A CA 1
ATOM 722 C C . GLU A 1 98 ? 3.098 -6.132 3.938 1.00 94.62 98 GLU A C 1
ATOM 724 O O . GLU A 1 98 ? 3.054 -7.171 4.595 1.00 94.62 98 GLU A O 1
ATOM 729 N N . ARG A 1 99 ? 3.397 -4.953 4.497 1.00 94.19 99 ARG A N 1
ATOM 730 C CA . ARG A 1 99 ? 3.671 -4.750 5.930 1.00 94.19 99 ARG A CA 1
ATOM 731 C C . ARG A 1 99 ? 2.470 -4.205 6.711 1.00 94.19 99 ARG A C 1
ATOM 733 O O . ARG A 1 99 ? 2.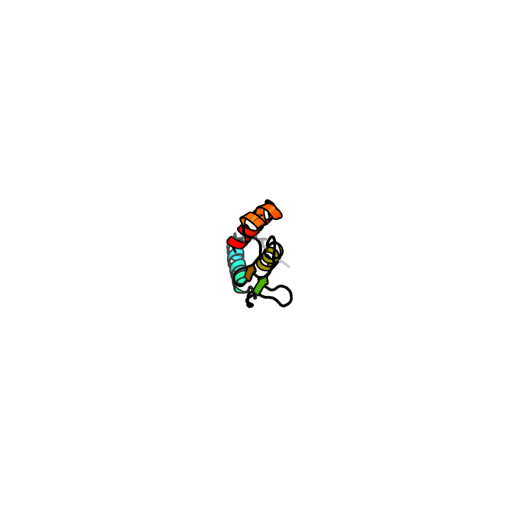610 -3.991 7.916 1.00 94.19 99 ARG A O 1
ATOM 740 N N . MET A 1 100 ? 1.352 -3.919 6.041 1.00 88.31 100 MET A N 1
ATOM 741 C CA . MET A 1 100 ? 0.128 -3.365 6.640 1.00 88.31 100 MET A CA 1
ATOM 742 C C . MET A 1 100 ? -0.852 -4.454 7.065 1.00 88.31 100 MET A C 1
ATOM 744 O O . MET A 1 100 ? -1.592 -4.189 8.042 1.00 88.31 100 MET A O 1
#

Foldseek 3Di:
DDDDDDDDDDDDDDDDPPVPVVVVVVVVVCVVPDDFQDDPPDTLVDQEEAEACLLCPVVLVVCVRRNLPRYHYDHPDDPVRSCVVVPCSSVVNVVSSVVD

Secondary structure (DSSP, 8-state):
---PPP-PPP------S-TTHHHHHHHHHHHHT-PPPEETTEETTS-EEEE--TTSHHHHHHHHHH-STTEEEE-SS-HHHHHHHHTHHHHHHHHHHTT-

InterPro domains:
  IPR019446 25S rRNA (uridine-N(3))-methyltransferase BMT5-like [PF10354] (49-99)

Radius of gyration: 28.2 Å; chains: 1; bounding box: 29×59×87 Å

Organism: Hemiselmis andersenii (NCBI:txid464988)

Sequence (100 aa):
RGRQKKGGGQQTQHLPAEGQSNMHLAAMLQLAQAGPRQVSRYSNKQRVLMVGDGDFSFSLSVASSVGGSNLVCTSLDKRTQAQVKYGQGVTATLQALERM